Protein AF-A0A2A2WGD8-F1 (afdb_monomer_lite)

Structure (mmCIF, N/CA/C/O backbone):
data_AF-A0A2A2WGD8-F1
#
_entry.id   AF-A0A2A2WGD8-F1
#
loop_
_atom_site.group_PDB
_atom_site.id
_atom_site.type_symbol
_atom_site.label_atom_id
_atom_site.label_alt_id
_atom_site.label_comp_id
_atom_site.label_asym_id
_atom_site.label_entity_id
_atom_site.label_seq_id
_atom_site.pdbx_PDB_ins_code
_atom_site.Cartn_x
_atom_site.Cartn_y
_atom_site.Cartn_z
_atom_site.occupancy
_atom_site.B_iso_or_equiv
_atom_site.auth_seq_id
_atom_site.auth_comp_id
_atom_site.auth_asym_id
_atom_site.auth_atom_id
_atom_site.pdbx_PDB_model_num
ATOM 1 N N . MET A 1 1 ? 2.713 18.749 15.698 1.00 36.66 1 MET A N 1
ATOM 2 C CA . MET A 1 1 ? 1.728 17.726 15.288 1.00 36.66 1 MET A CA 1
ATOM 3 C C . MET A 1 1 ? 2.391 16.384 15.503 1.00 36.66 1 MET A C 1
ATOM 5 O O . MET A 1 1 ? 3.530 16.240 15.084 1.00 36.66 1 MET A O 1
ATOM 9 N N . ALA A 1 2 ? 1.772 15.487 16.268 1.00 42.84 2 ALA A N 1
ATOM 10 C CA . ALA A 1 2 ? 2.363 14.186 16.556 1.00 42.84 2 ALA A CA 1
ATOM 11 C C . ALA A 1 2 ? 2.379 13.361 15.264 1.00 42.84 2 ALA A C 1
ATOM 13 O O . ALA A 1 2 ? 1.321 13.044 14.727 1.00 42.84 2 ALA A O 1
ATOM 14 N N . GLU A 1 3 ? 3.568 13.057 14.750 1.00 47.31 3 GLU A N 1
ATOM 15 C CA . GLU A 1 3 ? 3.740 12.064 13.696 1.00 47.31 3 GLU A CA 1
ATOM 16 C C . GLU A 1 3 ? 3.354 10.710 14.295 1.00 47.31 3 GLU A C 1
ATOM 18 O O . GLU A 1 3 ? 4.107 10.112 15.064 1.00 47.31 3 GLU A O 1
ATOM 23 N N . LEU A 1 4 ? 2.131 10.250 14.023 1.00 51.06 4 LEU A N 1
ATOM 24 C CA . LEU A 1 4 ? 1.740 8.892 14.374 1.00 51.06 4 LEU A CA 1
ATOM 25 C C . LEU A 1 4 ? 2.642 7.948 13.568 1.00 51.06 4 LEU A C 1
ATOM 27 O O . LEU A 1 4 ? 2.643 8.038 12.335 1.00 51.06 4 LEU A O 1
ATOM 31 N N . PRO A 1 5 ? 3.415 7.055 14.215 1.00 54.41 5 PRO A N 1
ATOM 32 C CA . PRO A 1 5 ? 4.217 6.086 13.491 1.00 54.41 5 PRO A CA 1
ATOM 33 C C . PRO A 1 5 ? 3.258 5.216 12.687 1.00 54.41 5 PRO A C 1
ATOM 35 O O . PRO A 1 5 ? 2.522 4.397 13.238 1.00 54.41 5 PRO A O 1
ATOM 38 N N . THR A 1 6 ? 3.229 5.443 11.378 1.00 64.62 6 THR A N 1
ATOM 39 C CA . THR A 1 6 ? 2.392 4.675 10.463 1.00 64.62 6 THR A CA 1
ATOM 40 C C . THR A 1 6 ? 3.031 3.305 10.346 1.00 64.62 6 THR A C 1
ATOM 42 O O . THR A 1 6 ? 4.038 3.130 9.664 1.00 64.62 6 THR A O 1
ATOM 45 N N . LYS A 1 7 ? 2.505 2.351 11.113 1.00 82.00 7 LYS A N 1
ATOM 46 C CA . LYS A 1 7 ? 2.933 0.959 11.069 1.00 82.00 7 LYS A CA 1
ATOM 47 C C . LYS A 1 7 ? 2.052 0.224 10.077 1.00 82.00 7 LYS A C 1
ATOM 49 O O . LYS A 1 7 ? 0.835 0.216 10.229 1.00 82.00 7 LYS A O 1
ATOM 54 N N . PHE A 1 8 ? 2.680 -0.402 9.094 1.00 83.81 8 PHE A N 1
ATOM 55 C CA . PHE A 1 8 ? 1.994 -1.328 8.208 1.00 83.81 8 PHE A CA 1
ATOM 56 C C . PHE A 1 8 ? 1.892 -2.697 8.861 1.00 83.81 8 PHE A C 1
ATOM 58 O O . PHE A 1 8 ? 2.820 -3.147 9.538 1.00 83.81 8 PHE A O 1
ATOM 65 N N . HIS A 1 9 ? 0.772 -3.375 8.620 1.00 90.19 9 HIS A N 1
ATOM 66 C CA . HIS A 1 9 ? 0.738 -4.818 8.786 1.00 90.19 9 HIS A CA 1
ATOM 67 C C . HIS A 1 9 ? 1.742 -5.447 7.799 1.00 90.19 9 HIS A C 1
ATOM 69 O O . HIS A 1 9 ? 1.775 -5.006 6.646 1.00 90.19 9 HIS A O 1
ATOM 75 N N . PRO A 1 10 ? 2.543 -6.454 8.197 1.00 91.12 10 PRO A N 1
ATOM 76 C CA . PRO A 1 10 ? 3.526 -7.075 7.307 1.00 91.12 10 PRO A CA 1
ATOM 77 C C . PRO A 1 10 ? 2.920 -7.541 5.978 1.00 91.12 10 PRO A C 1
ATOM 79 O O . PRO A 1 10 ? 3.475 -7.258 4.920 1.00 91.12 10 PRO A O 1
ATOM 82 N N . ASP A 1 11 ? 1.736 -8.154 6.024 1.00 93.50 11 ASP A N 1
ATOM 83 C CA . ASP A 1 11 ? 1.053 -8.624 4.812 1.00 93.50 11 ASP A CA 1
ATOM 84 C C . ASP A 1 11 ? 0.633 -7.464 3.900 1.00 93.50 11 ASP A C 1
ATOM 86 O O . ASP A 1 11 ? 0.802 -7.547 2.690 1.00 93.50 11 ASP A O 1
ATOM 90 N N . ALA A 1 12 ? 0.194 -6.335 4.467 1.00 92.88 12 ALA A N 1
ATOM 91 C CA . ALA A 1 12 ? -0.146 -5.148 3.683 1.00 92.88 12 ALA A CA 1
ATOM 92 C C . ALA A 1 12 ? 1.091 -4.538 3.002 1.00 92.88 12 ALA A C 1
ATOM 94 O O . ALA A 1 12 ? 1.010 -4.045 1.877 1.00 92.88 12 ALA A O 1
ATOM 95 N N . GLN A 1 13 ? 2.256 -4.592 3.659 1.00 92.25 13 GLN A N 1
ATOM 96 C CA . GLN A 1 13 ? 3.515 -4.171 3.047 1.00 92.25 13 GLN A CA 1
ATOM 97 C C . GLN A 1 13 ? 3.910 -5.098 1.887 1.00 92.25 13 GLN A C 1
ATOM 99 O O . GLN A 1 13 ? 4.334 -4.610 0.840 1.00 92.25 13 GLN A O 1
ATOM 104 N N . LEU A 1 14 ? 3.752 -6.415 2.050 1.00 94.31 14 LEU A N 1
ATOM 105 C CA . LEU A 1 14 ? 4.013 -7.386 0.984 1.00 94.31 14 LEU A CA 1
ATOM 106 C C . LEU A 1 14 ? 3.057 -7.203 -0.199 1.00 94.31 14 LEU A C 1
ATOM 108 O O . LEU A 1 14 ? 3.503 -7.229 -1.343 1.00 94.31 14 LEU A O 1
ATOM 112 N N . GLU A 1 15 ? 1.772 -6.956 0.059 1.00 96.00 15 GLU A N 1
ATOM 113 C CA . GLU A 1 15 ? 0.787 -6.659 -0.984 1.00 96.00 15 GLU A CA 1
ATOM 114 C C . GLU A 1 15 ? 1.139 -5.386 -1.761 1.00 96.00 15 GLU A C 1
ATOM 116 O O . GLU A 1 15 ? 1.089 -5.385 -2.992 1.00 96.00 15 GLU A O 1
ATOM 121 N N . ALA A 1 16 ? 1.547 -4.317 -1.071 1.00 94.19 16 ALA A N 1
ATOM 122 C CA . ALA A 1 16 ? 1.955 -3.073 -1.718 1.00 94.19 16 ALA A CA 1
ATOM 123 C C . ALA A 1 16 ? 3.197 -3.259 -2.607 1.00 94.19 16 ALA A C 1
ATOM 125 O O . ALA A 1 16 ? 3.233 -2.740 -3.724 1.00 94.19 16 ALA A O 1
ATOM 126 N N . LEU A 1 17 ? 4.189 -4.026 -2.141 1.00 95.25 17 LEU A N 1
ATOM 127 C CA . LEU A 1 17 ? 5.381 -4.361 -2.927 1.00 95.25 17 LEU A CA 1
ATOM 128 C C . LEU A 1 17 ? 5.024 -5.207 -4.155 1.00 95.25 17 LEU A C 1
ATOM 130 O O . LEU A 1 17 ? 5.408 -4.862 -5.268 1.00 95.25 17 LEU A O 1
ATOM 134 N N . ALA A 1 18 ? 4.215 -6.255 -3.981 1.00 96.94 18 ALA A N 1
ATOM 135 C CA . ALA A 1 18 ? 3.777 -7.103 -5.087 1.00 96.94 18 ALA A CA 1
ATOM 136 C C . ALA A 1 18 ? 2.967 -6.318 -6.135 1.00 96.94 18 ALA A C 1
ATOM 138 O O . ALA A 1 18 ? 3.123 -6.533 -7.338 1.00 96.94 18 ALA A O 1
ATOM 139 N N . ALA A 1 19 ? 2.123 -5.380 -5.695 1.00 95.56 19 ALA A N 1
ATOM 140 C CA . ALA A 1 19 ? 1.383 -4.495 -6.586 1.00 95.56 19 ALA A CA 1
ATOM 141 C C . ALA A 1 19 ? 2.316 -3.559 -7.365 1.00 95.56 19 ALA A C 1
ATOM 143 O O . ALA A 1 19 ? 2.172 -3.440 -8.584 1.00 95.56 19 ALA A O 1
ATOM 144 N N . HIS A 1 20 ? 3.284 -2.932 -6.689 1.00 96.19 20 HIS A N 1
ATOM 145 C CA . HIS A 1 20 ? 4.302 -2.110 -7.340 1.00 96.19 20 HIS A CA 1
ATOM 146 C C . HIS A 1 20 ? 5.034 -2.901 -8.428 1.00 96.19 20 HIS A C 1
ATOM 148 O O . HIS A 1 20 ? 5.079 -2.454 -9.576 1.00 96.19 20 HIS A O 1
ATOM 154 N N . ASP A 1 21 ? 5.543 -4.087 -8.092 1.00 97.12 21 ASP A N 1
ATOM 155 C CA . ASP A 1 21 ? 6.337 -4.908 -9.006 1.00 97.12 21 ASP A CA 1
ATOM 156 C C . ASP A 1 21 ? 5.508 -5.347 -10.215 1.00 97.12 21 ASP A C 1
ATOM 158 O O . ASP A 1 21 ? 5.945 -5.187 -11.353 1.00 97.12 21 ASP A O 1
ATOM 162 N N . HIS A 1 22 ? 4.252 -5.752 -10.001 1.00 96.88 22 HIS A N 1
ATOM 163 C CA . HIS A 1 22 ? 3.327 -6.081 -11.085 1.00 96.88 22 HIS A CA 1
ATOM 164 C C . HIS A 1 22 ? 3.131 -4.928 -12.086 1.00 96.88 22 HIS A C 1
ATOM 166 O O . HIS A 1 22 ? 3.023 -5.148 -13.298 1.00 96.88 22 HIS A O 1
ATOM 172 N N . TYR A 1 23 ? 3.048 -3.685 -11.604 1.00 96.62 23 TYR A N 1
ATOM 173 C CA . TYR A 1 23 ? 2.932 -2.518 -12.479 1.00 96.62 23 TYR A CA 1
ATOM 174 C C . TYR A 1 23 ? 4.271 -2.135 -13.113 1.00 96.62 23 TYR A C 1
ATOM 176 O O . TYR A 1 23 ? 4.292 -1.782 -14.295 1.00 96.62 23 TYR A O 1
ATOM 184 N N . ALA A 1 24 ? 5.373 -2.238 -12.372 1.00 96.31 24 ALA A N 1
ATOM 185 C CA . ALA A 1 24 ? 6.718 -1.942 -12.848 1.00 96.31 24 ALA A CA 1
ATOM 186 C C . ALA A 1 24 ? 7.161 -2.895 -13.971 1.00 96.31 24 ALA A C 1
ATOM 188 O O . ALA A 1 24 ? 7.742 -2.435 -14.956 1.00 96.31 24 ALA A O 1
ATOM 189 N N . GLU A 1 25 ? 6.811 -4.182 -13.879 1.00 97.19 25 GLU A N 1
ATOM 190 C CA . GLU A 1 25 ? 7.048 -5.192 -14.921 1.00 97.19 25 GLU A CA 1
ATOM 191 C C . GLU A 1 25 ? 6.378 -4.827 -16.251 1.00 97.19 25 GLU A C 1
ATOM 193 O O . GLU A 1 25 ? 6.934 -5.067 -17.323 1.00 97.19 25 GLU A O 1
ATOM 198 N N . LYS A 1 26 ? 5.190 -4.210 -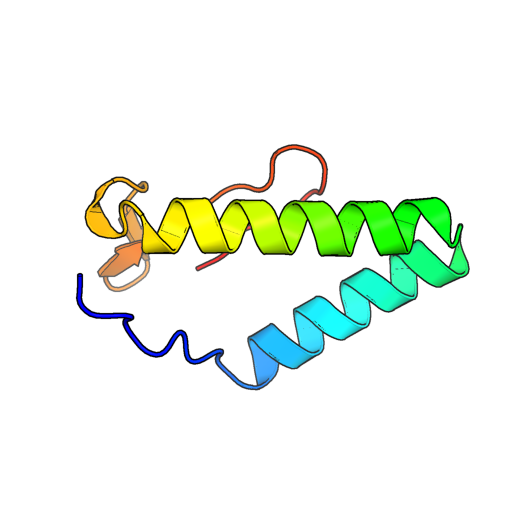16.202 1.00 95.44 26 LYS A N 1
ATOM 199 C CA . LYS A 1 26 ? 4.488 -3.732 -17.404 1.00 95.44 26 LYS A CA 1
ATOM 200 C C . LYS A 1 26 ? 5.083 -2.433 -17.933 1.00 95.44 26 LYS A C 1
ATOM 202 O O . LYS A 1 26 ? 5.158 -2.230 -19.143 1.00 95.44 26 LYS A O 1
ATOM 207 N N . SER A 1 27 ? 5.436 -1.516 -17.035 1.00 96.00 27 SER A N 1
ATOM 208 C CA . SER A 1 27 ? 6.094 -0.253 -17.355 1.00 96.00 27 SER A CA 1
ATOM 209 C C . SER A 1 27 ? 6.650 0.387 -16.088 1.00 96.00 27 SER A C 1
ATOM 211 O O . SER A 1 27 ? 5.905 0.632 -15.139 1.00 96.00 27 SER A O 1
ATOM 213 N N . GLY A 1 28 ? 7.918 0.802 -16.110 1.00 94.00 28 GLY A N 1
ATOM 214 C CA . GLY A 1 28 ? 8.511 1.545 -14.991 1.00 94.00 28 GLY A CA 1
ATOM 215 C C . GLY A 1 28 ? 7.733 2.816 -14.613 1.00 94.00 28 GLY A C 1
ATOM 216 O O . GLY A 1 28 ? 7.681 3.184 -13.443 1.00 94.00 28 GLY A O 1
ATOM 217 N N . ILE A 1 29 ? 7.043 3.446 -15.573 1.00 96.62 29 ILE A N 1
ATOM 218 C CA . ILE A 1 29 ? 6.181 4.613 -15.317 1.00 96.62 29 ILE A CA 1
ATOM 219 C C . ILE A 1 29 ? 4.945 4.223 -14.490 1.00 96.62 29 ILE A C 1
ATOM 221 O O . ILE A 1 29 ? 4.497 5.005 -13.653 1.00 96.62 29 ILE A O 1
ATOM 225 N N . LEU A 1 30 ? 4.383 3.027 -14.702 1.00 95.94 30 LEU A N 1
ATOM 226 C CA . LEU A 1 30 ? 3.237 2.540 -13.928 1.00 95.94 30 LEU A CA 1
ATOM 227 C C . LEU A 1 30 ? 3.639 2.187 -12.492 1.00 95.94 30 LEU A C 1
ATOM 229 O O . LEU A 1 30 ? 2.892 2.527 -11.578 1.00 95.94 30 LEU A O 1
ATOM 233 N N . GLY A 1 31 ? 4.819 1.592 -12.290 1.00 96.12 31 GLY A N 1
ATOM 234 C CA . GLY A 1 31 ? 5.376 1.355 -10.951 1.00 96.12 31 GLY A CA 1
ATOM 235 C C . GLY A 1 31 ? 5.551 2.657 -10.159 1.00 96.12 31 GLY A C 1
ATOM 236 O O . GLY A 1 31 ? 4.992 2.808 -9.075 1.00 96.12 31 GLY A O 1
ATOM 237 N N . GLN A 1 32 ? 6.200 3.662 -10.759 1.00 96.31 32 GLN A N 1
ATOM 238 C CA . GLN A 1 32 ? 6.362 4.988 -10.139 1.00 96.31 32 GLN A CA 1
ATOM 239 C C . GLN A 1 32 ? 5.023 5.690 -9.877 1.00 96.31 32 GLN A C 1
ATOM 241 O O . GLN A 1 32 ? 4.845 6.367 -8.860 1.00 96.31 32 GLN A O 1
ATOM 246 N N . ALA A 1 33 ? 4.060 5.546 -10.793 1.00 96.62 33 ALA A N 1
ATOM 247 C CA . ALA A 1 33 ? 2.720 6.085 -10.606 1.00 96.62 33 ALA A CA 1
ATOM 248 C C . ALA A 1 33 ? 2.010 5.444 -9.405 1.00 96.62 33 ALA A C 1
ATOM 250 O O . ALA A 1 33 ? 1.354 6.167 -8.655 1.00 96.62 33 ALA A O 1
ATOM 251 N N . PHE A 1 34 ? 2.162 4.131 -9.217 1.00 96.25 34 PHE A N 1
ATOM 252 C CA . PHE A 1 34 ? 1.622 3.402 -8.071 1.00 96.25 34 PHE A CA 1
ATOM 253 C C . PHE A 1 34 ? 2.250 3.867 -6.757 1.00 96.25 34 PHE A C 1
ATOM 255 O O . PHE A 1 34 ? 1.526 4.240 -5.838 1.00 96.25 34 PHE A O 1
ATOM 262 N N . GLU A 1 35 ? 3.579 3.953 -6.689 1.00 95.19 35 GLU A N 1
ATOM 263 C CA . GLU A 1 35 ? 4.294 4.438 -5.501 1.00 95.19 35 GLU A CA 1
ATOM 264 C C . GLU A 1 35 ? 3.886 5.875 -5.121 1.00 95.19 35 GLU A C 1
ATOM 266 O O . GLU A 1 35 ? 3.628 6.185 -3.952 1.00 95.19 35 GLU A O 1
ATOM 271 N N . THR A 1 36 ? 3.754 6.749 -6.125 1.00 96.12 36 THR A N 1
ATOM 272 C CA . THR A 1 36 ? 3.308 8.137 -5.936 1.00 96.12 36 THR A CA 1
ATOM 273 C C . THR A 1 36 ? 1.886 8.198 -5.387 1.00 96.12 36 THR A C 1
ATOM 275 O O . THR A 1 36 ? 1.575 9.030 -4.533 1.00 96.12 36 THR A O 1
ATOM 278 N N . GLU A 1 37 ? 0.993 7.355 -5.898 1.00 96.31 37 GLU A N 1
ATOM 279 C CA . GLU A 1 37 ? -0.392 7.316 -5.448 1.00 96.31 37 GLU A CA 1
ATOM 280 C C . GLU A 1 37 ? -0.528 6.742 -4.041 1.00 96.31 37 GLU A C 1
ATOM 282 O O . GLU A 1 37 ? -1.229 7.334 -3.220 1.00 96.31 37 GLU A O 1
ATOM 287 N N . LEU A 1 38 ? 0.194 5.664 -3.734 1.00 94.94 38 LEU A N 1
ATOM 288 C CA . LEU A 1 38 ? 0.249 5.095 -2.392 1.00 94.94 38 LEU A CA 1
ATOM 289 C C . LEU A 1 38 ? 0.748 6.137 -1.386 1.00 94.94 38 LEU A C 1
ATOM 291 O O . LEU A 1 38 ? 0.102 6.361 -0.367 1.00 94.94 38 LEU A O 1
ATOM 295 N N . SER A 1 39 ? 1.829 6.850 -1.703 1.00 94.19 39 SER A N 1
ATOM 296 C CA . SER A 1 39 ? 2.344 7.932 -0.855 1.00 94.19 39 SER A CA 1
ATOM 297 C C . SER A 1 39 ? 1.287 9.010 -0.592 1.00 94.19 39 SER A C 1
ATOM 299 O O . SER A 1 39 ? 1.064 9.395 0.553 1.00 94.19 39 SER A O 1
ATOM 301 N N . LYS A 1 40 ? 0.565 9.456 -1.628 1.00 94.62 40 LYS A N 1
ATOM 302 C CA . LYS A 1 40 ? -0.520 10.444 -1.483 1.00 94.62 40 LYS A CA 1
ATOM 303 C C . LYS A 1 40 ? -1.677 9.932 -0.630 1.00 94.62 40 LYS A C 1
ATOM 305 O O . LYS A 1 40 ? -2.207 10.690 0.180 1.00 94.62 40 LYS A O 1
ATOM 310 N N . ALA A 1 41 ? -2.061 8.672 -0.809 1.00 93.69 41 ALA A N 1
ATOM 311 C CA . ALA A 1 41 ? -3.111 8.044 -0.021 1.00 93.69 41 ALA A CA 1
ATOM 312 C C . ALA A 1 41 ? -2.735 8.019 1.467 1.00 93.69 41 ALA A C 1
ATOM 314 O O . ALA A 1 41 ? -3.531 8.415 2.314 1.00 93.69 41 ALA A O 1
ATOM 315 N N . LEU A 1 42 ? -1.493 7.645 1.784 1.00 92.31 42 LEU A N 1
ATOM 316 C CA . LEU A 1 42 ? -0.992 7.618 3.158 1.00 92.31 42 LEU A CA 1
ATOM 317 C C . LEU A 1 42 ? -0.943 9.008 3.784 1.00 92.31 42 LEU A C 1
ATOM 319 O O . LEU A 1 42 ? -1.367 9.168 4.925 1.00 92.31 42 LEU A O 1
ATOM 323 N N . GLU A 1 43 ? -0.477 10.018 3.052 1.00 93.06 43 GLU A N 1
ATOM 324 C CA . GLU A 1 43 ? -0.474 11.397 3.546 1.00 93.06 43 GLU A CA 1
ATOM 325 C C . GLU A 1 43 ? -1.897 11.912 3.804 1.00 93.06 43 GLU A C 1
ATOM 327 O O . GLU A 1 43 ? -2.152 12.532 4.837 1.00 93.06 43 GLU A O 1
ATOM 332 N N . ALA A 1 44 ? -2.858 11.589 2.932 1.00 92.75 44 ALA A N 1
ATOM 333 C C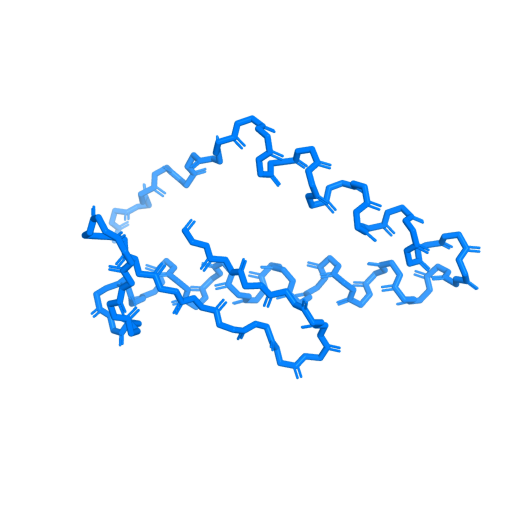A . ALA A 1 44 ? -4.263 11.921 3.153 1.00 92.75 44 ALA A CA 1
ATOM 334 C C . ALA A 1 44 ? -4.824 11.227 4.409 1.00 92.75 44 ALA A C 1
ATOM 336 O O . ALA A 1 44 ? -5.489 11.872 5.225 1.00 92.75 44 ALA A O 1
ATOM 337 N N . ILE A 1 45 ? -4.521 9.937 4.593 1.00 91.88 45 ILE A N 1
ATOM 338 C CA . ILE A 1 45 ? -4.953 9.161 5.761 1.00 91.88 45 ILE A CA 1
ATOM 339 C C . ILE A 1 45 ? -4.366 9.732 7.051 1.00 91.88 45 ILE A C 1
ATOM 341 O O . ILE A 1 45 ? -5.112 9.966 7.999 1.00 91.88 45 ILE A O 1
ATOM 345 N N . LYS A 1 46 ? -3.062 10.023 7.080 1.00 90.38 46 LYS A N 1
ATOM 346 C CA . LYS A 1 46 ? -2.397 10.624 8.245 1.00 90.38 46 LYS A CA 1
ATOM 347 C C . LYS A 1 46 ? -2.959 12.001 8.589 1.00 90.38 46 LYS A C 1
ATOM 349 O O . LYS A 1 46 ? -3.086 12.319 9.767 1.00 90.38 46 LYS A O 1
ATOM 354 N N . ALA A 1 47 ? -3.281 12.814 7.581 1.00 91.75 47 ALA A N 1
ATOM 355 C CA . ALA A 1 47 ? -3.798 14.160 7.796 1.00 91.75 47 ALA A CA 1
ATOM 356 C C . ALA A 1 47 ? -5.180 14.155 8.467 1.00 91.75 47 ALA A C 1
ATOM 358 O O . ALA A 1 47 ? -5.449 15.015 9.301 1.00 91.75 47 ALA A O 1
ATOM 359 N N . ASN A 1 48 ? -6.048 13.199 8.116 1.00 89.56 48 ASN A N 1
ATOM 360 C CA . ASN A 1 48 ? -7.410 13.109 8.649 1.00 89.56 48 ASN A CA 1
ATOM 361 C C . ASN A 1 48 ? -7.846 11.642 8.833 1.00 89.56 48 ASN A C 1
ATOM 363 O O . ASN A 1 48 ? -8.666 11.157 8.052 1.00 89.56 48 ASN A O 1
ATOM 367 N N . PRO A 1 49 ? -7.346 10.917 9.848 1.00 86.69 49 PRO A N 1
ATOM 368 C CA . PRO A 1 49 ? -7.619 9.486 9.994 1.00 86.69 49 PRO A CA 1
ATOM 369 C C . PRO A 1 49 ? -9.116 9.202 10.175 1.00 86.69 49 PRO A C 1
ATOM 371 O O . PRO A 1 49 ? -9.676 8.364 9.482 1.00 86.69 49 PRO A O 1
ATOM 374 N N . GLU A 1 50 ? -9.819 9.980 10.999 1.00 87.88 50 GLU A N 1
ATOM 375 C CA . GLU A 1 50 ? -11.241 9.751 11.309 1.00 87.88 50 GLU A CA 1
ATOM 376 C C . GLU A 1 50 ? -12.221 10.163 10.191 1.00 8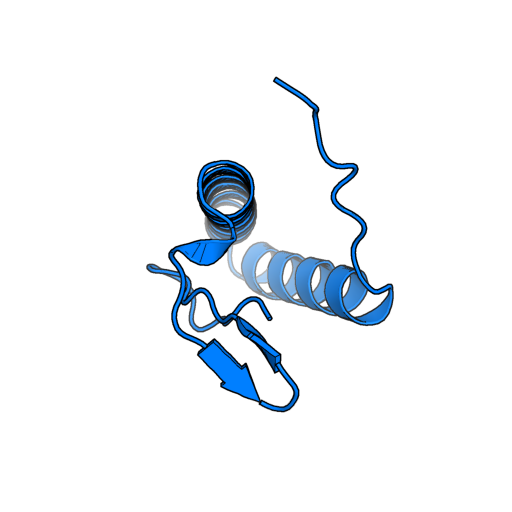7.88 50 GLU A C 1
ATOM 378 O O . GLU A 1 50 ? -13.416 9.884 10.279 1.00 87.88 50 GLU A O 1
ATOM 383 N N . MET A 1 51 ? -11.738 10.806 9.123 1.00 91.31 51 MET A N 1
ATOM 384 C CA . MET A 1 51 ? -12.588 11.324 8.042 1.00 91.31 51 MET A CA 1
ATOM 385 C C . MET A 1 51 ? -13.084 10.227 7.092 1.00 91.31 51 MET A C 1
ATOM 387 O O . MET A 1 51 ? -14.114 10.385 6.434 1.00 91.31 51 MET A O 1
ATOM 391 N N . TRP A 1 52 ? -12.355 9.117 6.995 1.00 91.88 52 TRP A N 1
ATOM 392 C CA . TRP A 1 52 ? -12.629 8.078 6.008 1.00 91.88 52 TRP A CA 1
ATOM 393 C C . TRP A 1 52 ? -13.798 7.186 6.410 1.00 91.88 52 TRP A C 1
ATOM 395 O O . TRP A 1 52 ? -14.088 6.977 7.593 1.00 91.88 52 TRP A O 1
ATOM 405 N N . ALA A 1 53 ? -14.473 6.635 5.399 1.00 93.25 53 ALA A N 1
ATOM 406 C CA . ALA A 1 53 ? -15.649 5.805 5.599 1.00 93.25 53 ALA A CA 1
ATOM 407 C C . ALA A 1 53 ? -15.320 4.611 6.504 1.00 93.25 53 ALA A C 1
ATOM 409 O O . ALA A 1 53 ? -14.361 3.879 6.255 1.00 93.25 53 ALA A O 1
ATOM 410 N N . ARG A 1 54 ? -16.149 4.396 7.531 1.00 94.06 54 ARG A N 1
ATOM 411 C CA . ARG A 1 54 ? -16.040 3.216 8.392 1.00 94.06 54 ARG A CA 1
ATOM 412 C C . ARG A 1 54 ? -16.193 1.942 7.571 1.00 94.06 54 ARG A C 1
ATOM 414 O O . ARG A 1 54 ? -16.964 1.882 6.610 1.00 94.06 54 ARG A O 1
ATOM 421 N N . TYR A 1 55 ? -15.465 0.926 7.993 1.00 93.25 55 TYR A N 1
ATOM 422 C CA . TYR A 1 55 ? -15.440 -0.391 7.397 1.00 93.25 55 TYR A CA 1
ATOM 423 C C . TYR A 1 55 ? -15.553 -1.470 8.486 1.00 93.25 55 TYR A C 1
ATOM 425 O O . TYR A 1 55 ? -15.941 -1.194 9.626 1.00 93.25 55 TYR A O 1
ATOM 433 N N . LEU A 1 56 ? -15.330 -2.729 8.114 1.00 91.56 56 LEU A N 1
ATOM 434 C CA . LEU A 1 56 ? -15.563 -3.886 8.973 1.00 91.56 56 LEU A CA 1
ATOM 435 C C . LEU A 1 56 ? -14.715 -3.834 10.248 1.00 91.56 56 LEU A C 1
ATOM 437 O O . LEU A 1 56 ? -13.598 -3.327 10.248 1.00 91.56 56 LEU A O 1
ATOM 441 N N . PHE A 1 57 ? -15.245 -4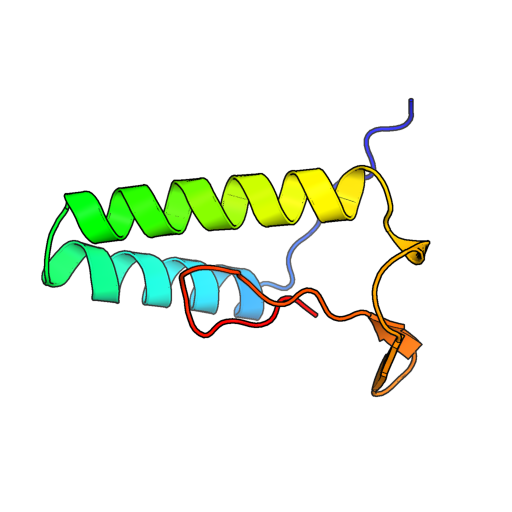.390 11.337 1.00 92.06 57 PHE A N 1
ATOM 442 C CA . PHE A 1 57 ? -14.517 -4.549 12.604 1.00 92.06 57 PHE A CA 1
ATOM 443 C C . PHE A 1 57 ? -13.922 -3.247 13.175 1.00 92.06 57 PHE A C 1
ATOM 445 O O . PHE A 1 57 ? -12.913 -3.276 13.870 1.00 92.06 57 PHE A O 1
ATOM 452 N N . GLY A 1 58 ? -14.549 -2.098 12.895 1.00 89.06 58 GLY A N 1
ATOM 453 C CA . GLY A 1 58 ? -14.086 -0.797 13.389 1.00 89.06 58 GLY A CA 1
ATOM 454 C C . GLY A 1 58 ? -12.911 -0.201 12.609 1.00 89.06 58 GLY A C 1
ATOM 455 O O . GLY A 1 58 ? -12.347 0.793 13.052 1.00 89.06 58 GLY A O 1
ATOM 456 N N . THR A 1 59 ? -12.559 -0.775 11.456 1.00 92.19 59 THR A N 1
ATOM 457 C CA . THR A 1 59 ? -11.574 -0.198 10.530 1.00 92.19 59 THR A CA 1
ATOM 458 C C . THR A 1 59 ? -12.175 0.960 9.731 1.00 92.19 59 THR A C 1
ATOM 460 O O . THR A 1 59 ? -13.382 1.228 9.781 1.00 92.19 59 THR A O 1
ATOM 463 N N . GLN A 1 60 ? -11.338 1.662 8.978 1.00 93.88 60 GLN A N 1
ATOM 464 C CA . GLN A 1 60 ? -11.758 2.661 8.002 1.00 93.88 60 GLN A CA 1
ATOM 465 C C . GLN A 1 60 ? -11.177 2.289 6.649 1.00 93.88 60 GLN A C 1
ATOM 467 O O . GLN A 1 60 ? -10.205 1.553 6.581 1.00 93.88 60 GLN A O 1
ATOM 472 N N . ARG A 1 61 ? -11.783 2.770 5.565 1.00 94.38 61 ARG A N 1
ATOM 473 C CA . ARG A 1 61 ? -11.305 2.463 4.218 1.00 94.38 61 ARG A CA 1
ATOM 474 C C . ARG A 1 61 ? -11.007 3.712 3.411 1.00 94.38 61 ARG A C 1
ATOM 476 O O . ARG A 1 61 ? -11.821 4.637 3.361 1.00 94.38 61 ARG A O 1
ATOM 483 N N . TYR A 1 62 ? -9.890 3.678 2.701 1.00 94.75 62 TYR A N 1
ATOM 484 C CA . TYR A 1 62 ? -9.508 4.673 1.711 1.00 94.75 62 TYR A CA 1
ATOM 485 C C . TYR A 1 62 ? -9.428 4.014 0.335 1.00 94.75 62 TYR A C 1
ATOM 487 O O . TYR A 1 62 ? -8.692 3.048 0.143 1.00 94.75 62 TYR A O 1
ATOM 495 N N . LEU A 1 63 ? -10.191 4.532 -0.626 1.00 94.69 63 LEU A N 1
ATOM 496 C CA . LEU A 1 63 ? -10.144 4.070 -2.011 1.00 94.69 63 LEU A CA 1
ATOM 497 C C . LEU A 1 63 ? -9.051 4.835 -2.754 1.00 94.69 63 LEU A C 1
ATOM 499 O O . LEU A 1 63 ? -9.083 6.064 -2.789 1.00 94.69 63 LEU A O 1
ATOM 503 N N . MET A 1 64 ? -8.116 4.118 -3.373 1.00 94.50 64 MET A N 1
ATOM 504 C CA . MET A 1 64 ? -7.193 4.726 -4.329 1.00 94.50 64 MET A CA 1
ATOM 505 C C . MET A 1 64 ? -7.962 5.245 -5.554 1.00 94.50 64 MET A C 1
ATOM 507 O O . MET A 1 64 ? -9.026 4.738 -5.912 1.00 94.50 64 MET A O 1
ATOM 511 N N . HIS A 1 65 ? -7.457 6.309 -6.170 1.00 91.88 65 HIS A N 1
ATOM 512 C CA . HIS A 1 65 ? -8.158 7.043 -7.224 1.00 91.88 65 HIS A CA 1
ATOM 513 C C . HIS A 1 65 ? -7.863 6.500 -8.628 1.00 91.88 65 HIS A C 1
ATOM 515 O O . HIS A 1 65 ? -8.718 6.560 -9.509 1.00 91.88 65 HIS A O 1
ATOM 521 N N . ARG A 1 66 ? -6.645 6.018 -8.865 1.00 92.56 66 ARG A N 1
ATOM 522 C CA . ARG A 1 66 ? -6.130 5.598 -10.170 1.00 92.56 66 ARG A CA 1
ATOM 523 C C . ARG A 1 66 ? -5.711 4.128 -10.193 1.00 92.56 66 ARG A C 1
ATOM 525 O O . ARG A 1 66 ? -5.652 3.562 -11.284 1.00 92.56 66 ARG A O 1
ATOM 532 N N . PHE A 1 67 ? -5.528 3.485 -9.041 1.00 94.25 67 PHE A N 1
ATOM 533 C CA . PHE A 1 67 ? -5.379 2.029 -8.959 1.00 94.25 67 PHE A CA 1
ATOM 534 C C . PHE A 1 67 ? -6.548 1.376 -8.211 1.00 94.25 67 PHE A C 1
ATOM 536 O O . PHE A 1 67 ? -7.108 1.981 -7.299 1.00 94.25 67 PHE A O 1
ATOM 543 N N . PRO A 1 68 ? -6.924 0.134 -8.565 1.00 94.88 68 PRO A N 1
ATOM 544 C CA . PRO A 1 68 ? -8.065 -0.564 -7.975 1.00 94.88 68 PRO A CA 1
ATOM 545 C C . PRO A 1 68 ? -7.722 -1.174 -6.603 1.00 94.88 68 PRO A C 1
ATOM 547 O O . PRO A 1 68 ? -7.902 -2.370 -6.392 1.00 94.88 68 PRO A O 1
ATOM 550 N N . PHE A 1 69 ? -7.208 -0.363 -5.677 1.00 95.62 69 PHE A N 1
ATOM 551 C CA . PHE A 1 69 ? -6.832 -0.784 -4.327 1.00 95.62 69 PHE A CA 1
ATOM 552 C C . PHE A 1 69 ? -7.615 -0.023 -3.266 1.00 95.62 69 PHE A C 1
ATOM 554 O O . PHE A 1 69 ? -8.032 1.125 -3.448 1.00 95.62 69 PHE A O 1
ATOM 561 N N . VAL A 1 70 ? -7.778 -0.683 -2.125 1.00 95.12 70 VAL A N 1
ATOM 562 C CA . VAL A 1 70 ? -8.376 -0.113 -0.925 1.00 95.12 70 VAL A CA 1
ATOM 563 C C . VAL A 1 70 ? -7.382 -0.283 0.212 1.00 95.12 70 VAL A C 1
ATOM 565 O O . VAL A 1 70 ? -6.888 -1.384 0.426 1.00 95.12 70 VAL A O 1
ATOM 568 N N . ILE A 1 71 ? -7.098 0.798 0.930 1.00 93.81 71 ILE A N 1
ATOM 569 C CA . ILE A 1 71 ? -6.303 0.763 2.159 1.00 93.81 71 ILE A CA 1
ATOM 570 C C . ILE A 1 71 ? -7.276 0.638 3.330 1.00 93.81 71 ILE A C 1
ATOM 572 O O . ILE A 1 71 ? -8.249 1.398 3.383 1.00 93.81 71 ILE A O 1
ATOM 576 N N . ILE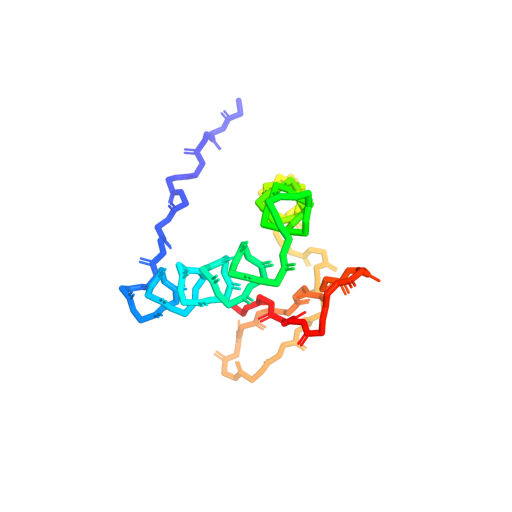 A 1 72 ? -7.018 -0.322 4.220 1.00 93.00 72 ILE A N 1
ATOM 577 C CA . ILE A 1 72 ? -7.815 -0.641 5.414 1.00 93.00 72 ILE A CA 1
ATOM 578 C C . ILE A 1 72 ? -6.971 -0.437 6.670 1.00 93.00 72 ILE A C 1
ATOM 580 O O . ILE A 1 72 ? -5.777 -0.810 6.620 1.00 93.00 72 ILE A O 1
#

Secondary structure (DSSP, 8-state):
------PPPHHHHHHHHHHHHHHHHH-HHHHHHHHHHHHHHHHHHHH-GGGSEE-GGG-EEEE-SSSS-EE-

Radius of gyration: 12.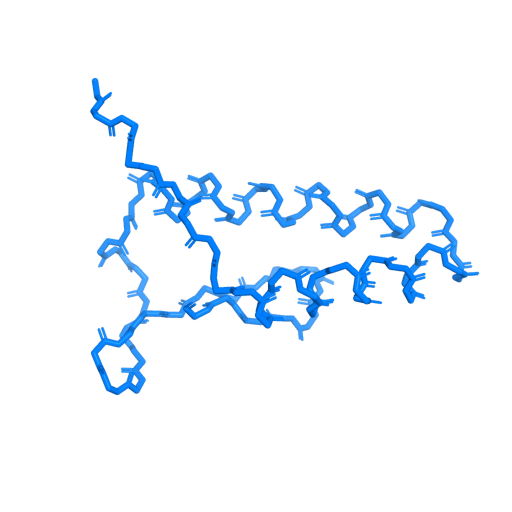98 Å; chains: 1; bounding box: 25×26×34 Å

Sequence (72 aa):
MAELPTKFHPDAQLEALAAHDHYAEKSGILGQAFETELSKALEAIKANPEMWARYLFGTQRYLMHRFPFVII

pLDDT: mean 89.89, std 12.76, range [36.66, 97.19]

Foldseek 3Di:
DDPDPPDDDPVVVVVLVVVLVVLVVVPVVRSVVSVVQVVVQVVVCRVPVPPAPADPPRHGWDAGDPDRDIDD